Protein AF-A0AAV8GSH1-F1 (afdb_monomer_lite)

Radius of gyration: 23.42 Å; chains: 1; bounding box: 47×24×67 Å

Sequence (68 aa):
MILIGAMAEILGEYTEAVSKVLEQLMMTNALPFPRRMRVWMLRCLPFTTVLPPLPTPPHALRIVTRTR

Structure (mmCIF, N/CA/C/O backbone):
data_AF-A0AAV8GSH1-F1
#
_entry.id   AF-A0AAV8GSH1-F1
#
loop_
_atom_site.group_PDB
_atom_site.id
_atom_site.type_symbol
_atom_site.label_atom_id
_atom_site.label_alt_id
_atom_site.label_comp_id
_atom_site.label_asym_id
_atom_site.label_entity_id
_atom_site.label_seq_id
_atom_site.pdbx_PDB_ins_code
_atom_site.Cartn_x
_atom_site.Cartn_y
_atom_site.Cartn_z
_atom_site.occupancy
_atom_site.B_iso_or_equiv
_atom_site.auth_seq_id
_atom_site.auth_comp_id
_atom_site.auth_asym_id
_atom_site.auth_atom_id
_atom_site.pdbx_PDB_model_num
ATOM 1 N N . MET A 1 1 ? 18.988 -3.860 -17.791 1.00 64.50 1 MET A N 1
ATOM 2 C CA . MET A 1 1 ? 18.248 -2.962 -16.869 1.00 64.50 1 MET A CA 1
ATOM 3 C C . MET A 1 1 ? 17.042 -2.266 -17.516 1.00 64.50 1 MET A C 1
ATOM 5 O O . MET A 1 1 ? 16.303 -1.608 -16.805 1.00 64.50 1 MET A O 1
ATOM 9 N N . ILE A 1 2 ? 16.786 -2.448 -18.820 1.00 77.19 2 ILE A N 1
ATOM 10 C CA . ILE A 1 2 ? 15.669 -1.801 -19.542 1.00 77.19 2 ILE A CA 1
ATOM 11 C C . ILE A 1 2 ? 14.290 -2.329 -19.100 1.00 77.19 2 ILE A C 1
ATOM 13 O O . ILE A 1 2 ? 13.357 -1.551 -18.964 1.00 77.19 2 ILE A O 1
ATOM 17 N N . LEU A 1 3 ? 14.174 -3.626 -18.781 1.00 88.56 3 LEU A N 1
ATOM 18 C CA . LEU A 1 3 ? 12.918 -4.236 -18.317 1.00 88.56 3 LEU A CA 1
ATOM 19 C C . LEU A 1 3 ? 12.363 -3.573 -17.047 1.00 88.56 3 LEU A C 1
ATOM 21 O O . LEU A 1 3 ? 11.164 -3.354 -16.932 1.00 88.56 3 LEU A O 1
ATOM 25 N N . ILE A 1 4 ? 13.245 -3.247 -16.101 1.00 85.12 4 ILE A N 1
ATOM 26 C CA . ILE A 1 4 ? 12.862 -2.612 -14.834 1.00 85.12 4 ILE A CA 1
ATOM 27 C C . ILE A 1 4 ? 12.376 -1.181 -15.090 1.00 85.12 4 ILE A C 1
ATOM 29 O O . ILE A 1 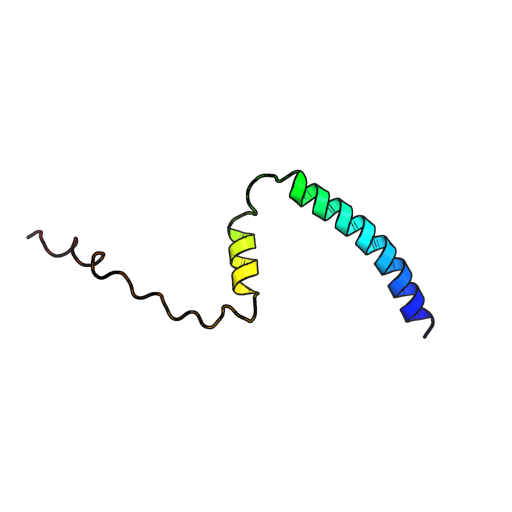4 ? 11.389 -0.768 -14.494 1.00 85.12 4 ILE A O 1
ATOM 33 N N . GLY A 1 5 ? 13.026 -0.455 -16.007 1.00 82.75 5 GLY A N 1
ATOM 34 C CA . GLY A 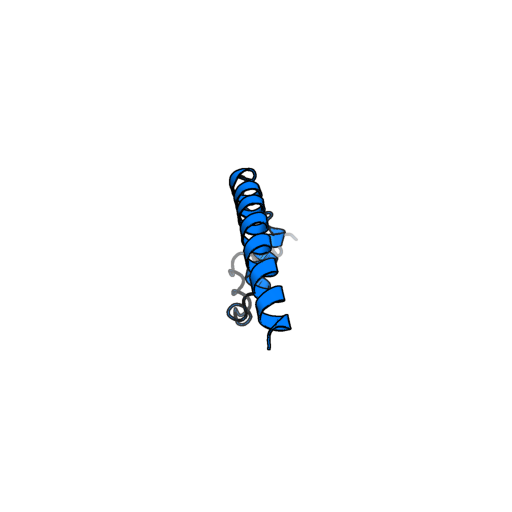1 5 ? 12.593 0.880 -16.427 1.00 82.75 5 GLY A CA 1
ATOM 35 C C . GLY A 1 5 ? 11.203 0.864 -17.061 1.00 82.75 5 GLY A C 1
ATOM 36 O O . GLY A 1 5 ? 10.340 1.620 -16.637 1.00 82.75 5 GLY A O 1
ATOM 37 N N . ALA A 1 6 ? 10.954 -0.071 -17.982 1.00 84.50 6 ALA A N 1
ATOM 38 C CA . ALA A 1 6 ? 9.647 -0.219 -18.621 1.00 84.50 6 ALA A CA 1
ATOM 39 C C . ALA A 1 6 ? 8.542 -0.597 -17.617 1.00 84.50 6 ALA A C 1
ATOM 41 O O . ALA A 1 6 ? 7.445 -0.051 -17.658 1.00 84.50 6 ALA A O 1
ATOM 42 N N . MET A 1 7 ? 8.833 -1.499 -16.671 1.00 87.50 7 MET A N 1
ATOM 43 C CA . MET A 1 7 ? 7.883 -1.845 -15.608 1.00 87.50 7 MET A CA 1
ATOM 44 C C . MET A 1 7 ? 7.599 -0.658 -14.686 1.00 87.50 7 MET A C 1
ATOM 46 O O . MET A 1 7 ? 6.460 -0.488 -14.268 1.00 87.50 7 MET A O 1
ATOM 50 N N . ALA A 1 8 ? 8.602 0.167 -14.377 1.00 87.38 8 ALA A N 1
ATOM 51 C CA . ALA A 1 8 ? 8.429 1.353 -13.543 1.00 87.38 8 ALA A CA 1
ATOM 52 C C . ALA A 1 8 ? 7.611 2.449 -14.242 1.00 87.38 8 ALA A C 1
ATOM 54 O O . ALA A 1 8 ? 6.791 3.091 -13.592 1.00 87.38 8 ALA A O 1
ATOM 55 N N . GLU A 1 9 ? 7.798 2.632 -15.549 1.00 82.94 9 GLU A N 1
ATOM 56 C CA . GLU A 1 9 ? 7.035 3.581 -16.366 1.00 82.94 9 GLU A CA 1
ATOM 57 C C . GLU A 1 9 ? 5.549 3.193 -16.416 1.00 82.94 9 GLU A C 1
ATOM 59 O O . GLU A 1 9 ? 4.688 3.975 -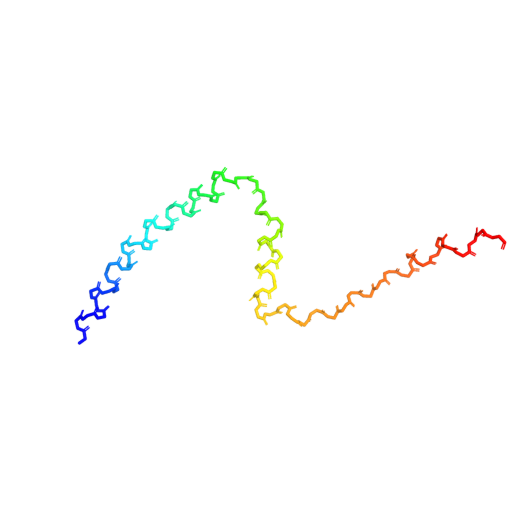16.017 1.00 82.94 9 GLU A O 1
ATOM 64 N N . ILE A 1 10 ? 5.256 1.928 -16.740 1.00 87.62 10 ILE A N 1
ATOM 65 C CA . ILE A 1 10 ? 3.885 1.388 -16.756 1.00 87.62 10 ILE A CA 1
ATOM 66 C C . ILE A 1 10 ? 3.257 1.422 -15.355 1.00 87.62 10 ILE A C 1
ATOM 68 O O . ILE A 1 10 ? 2.077 1.740 -15.191 1.00 87.62 10 ILE A O 1
ATOM 72 N N . LEU A 1 11 ? 4.036 1.098 -14.319 1.00 88.19 11 LEU A N 1
ATOM 73 C CA . LEU A 1 11 ? 3.560 1.127 -12.940 1.00 88.19 11 LEU A CA 1
ATOM 74 C C . LEU A 1 11 ? 3.275 2.557 -12.475 1.00 88.19 11 LEU A C 1
ATOM 76 O O . LEU A 1 11 ? 2.336 2.749 -11.708 1.00 88.19 11 LEU A O 1
ATOM 80 N N . GLY A 1 12 ? 4.036 3.550 -12.937 1.00 83.31 12 GLY A N 1
ATOM 81 C CA . GLY A 1 12 ? 3.800 4.963 -12.646 1.00 83.31 12 GLY A CA 1
ATOM 82 C C . GLY A 1 12 ? 2.444 5.428 -13.170 1.00 83.31 12 GLY A C 1
ATOM 83 O O . GLY A 1 12 ? 1.618 5.911 -12.394 1.00 83.31 12 GLY A O 1
ATOM 84 N N . GLU A 1 13 ? 2.177 5.183 -14.454 1.00 86.44 13 GLU A N 1
ATOM 85 C CA . GLU A 1 13 ? 0.899 5.520 -15.096 1.00 86.44 13 GLU A CA 1
ATOM 86 C C . GLU A 1 13 ? -0.282 4.783 -14.447 1.00 86.44 13 GLU A C 1
ATOM 88 O O . GLU A 1 13 ? -1.331 5.369 -14.163 1.00 86.44 13 GLU A O 1
ATOM 93 N N . TYR A 1 14 ? -0.097 3.498 -14.132 1.00 87.44 14 TYR A N 1
ATOM 94 C CA . TYR A 1 14 ? -1.106 2.704 -13.437 1.00 87.44 14 TYR A CA 1
ATOM 95 C C . TYR A 1 14 ? -1.374 3.223 -12.018 1.00 87.44 14 TYR A C 1
ATOM 97 O O . TYR A 1 14 ? -2.526 3.302 -11.589 1.00 87.44 14 TYR A O 1
ATOM 105 N N . THR A 1 15 ? -0.328 3.607 -11.285 1.00 88.69 15 THR A N 1
ATOM 106 C CA . THR A 1 15 ? -0.454 4.102 -9.909 1.00 88.69 15 THR A CA 1
ATOM 107 C C . THR A 1 15 ? -1.198 5.432 -9.865 1.00 88.69 15 THR A C 1
ATOM 109 O O . THR A 1 15 ? -1.999 5.625 -8.956 1.00 88.69 15 THR A O 1
ATOM 112 N N . GLU A 1 16 ? -1.010 6.314 -10.851 1.00 90.75 16 GLU A N 1
ATOM 113 C CA . GLU A 1 16 ? -1.758 7.575 -10.950 1.00 90.75 16 GLU A CA 1
ATOM 114 C C . GLU A 1 16 ? -3.252 7.341 -11.230 1.00 90.75 16 GLU A C 1
ATOM 116 O O . GLU A 1 16 ? -4.124 7.995 -10.651 1.00 90.75 16 GLU A O 1
ATOM 121 N N . ALA A 1 17 ? -3.580 6.374 -12.090 1.00 88.25 17 ALA A N 1
ATOM 122 C CA . ALA A 1 17 ? -4.971 5.990 -12.319 1.00 88.25 17 ALA A CA 1
ATOM 123 C C . ALA A 1 17 ? -5.599 5.400 -11.045 1.00 88.25 17 ALA A C 1
ATOM 125 O O . ALA A 1 17 ? -6.702 5.784 -10.647 1.00 88.25 17 ALA A O 1
ATOM 126 N N . VAL A 1 18 ? -4.876 4.508 -10.363 1.00 88.06 18 VAL A N 1
ATOM 127 C CA . VAL A 1 18 ? -5.317 3.902 -9.103 1.00 88.06 18 VAL A CA 1
ATOM 128 C C . VAL A 1 18 ? -5.449 4.942 -7.993 1.00 88.06 18 VAL A C 1
ATOM 130 O O . VAL A 1 18 ? -6.406 4.863 -7.226 1.00 88.06 18 VAL A O 1
ATOM 133 N N . SER A 1 19 ? -4.552 5.927 -7.902 1.00 85.19 19 SER A N 1
ATOM 134 C CA . SER A 1 19 ? -4.615 6.966 -6.870 1.00 85.19 19 SER A CA 1
ATOM 135 C C . SER A 1 19 ? -5.854 7.834 -7.042 1.00 85.19 19 SER A C 1
ATOM 137 O O . SER A 1 19 ? -6.562 8.055 -6.068 1.00 85.19 19 SER A O 1
ATOM 139 N N . LYS A 1 20 ? -6.189 8.231 -8.275 1.00 86.00 20 LYS A N 1
ATOM 140 C CA . LYS A 1 20 ? -7.411 8.995 -8.573 1.00 86.00 20 LYS A CA 1
ATOM 141 C C . LYS A 1 20 ? -8.670 8.208 -8.229 1.00 86.00 20 LYS A C 1
ATOM 143 O O . LYS A 1 20 ? -9.579 8.748 -7.606 1.00 86.00 20 LYS A O 1
ATOM 148 N N . VAL A 1 21 ? -8.713 6.922 -8.576 1.00 86.00 21 VAL A N 1
ATOM 149 C CA . VAL A 1 21 ? -9.837 6.041 -8.221 1.00 86.00 21 VAL A CA 1
ATOM 150 C C . VAL A 1 21 ? -9.931 5.860 -6.707 1.00 86.00 21 VAL A C 1
ATOM 152 O O . VAL A 1 21 ? -11.027 5.874 -6.150 1.00 86.00 21 VAL A O 1
ATOM 155 N N . LEU A 1 22 ? -8.798 5.718 -6.019 1.00 81.69 22 LEU A N 1
ATOM 156 C CA . LEU A 1 22 ? -8.750 5.583 -4.568 1.00 81.69 22 LEU A CA 1
ATOM 157 C C . LEU A 1 22 ? -9.193 6.873 -3.874 1.00 81.69 22 LEU A C 1
ATOM 159 O O . LEU A 1 22 ? -9.999 6.809 -2.953 1.00 81.69 22 LEU A O 1
ATOM 163 N N . GLU A 1 23 ? -8.725 8.032 -4.332 1.00 79.44 23 GLU A N 1
ATOM 164 C CA . GLU A 1 23 ? -9.151 9.352 -3.866 1.00 79.44 23 GLU A CA 1
ATOM 165 C C . GLU A 1 23 ? -10.640 9.560 -4.097 1.00 79.44 23 GLU A C 1
ATOM 167 O O . GLU A 1 23 ? -11.336 9.966 -3.175 1.00 79.44 23 GLU A O 1
ATOM 172 N N . GLN A 1 24 ? -11.158 9.205 -5.275 1.00 79.50 24 GLN A N 1
ATOM 173 C CA . GLN A 1 24 ? -12.592 9.216 -5.541 1.00 79.50 24 GLN A CA 1
ATOM 174 C C . GLN A 1 24 ? -13.334 8.269 -4.607 1.00 79.50 24 GLN A C 1
ATOM 176 O O . GLN A 1 24 ? -14.378 8.643 -4.092 1.00 79.50 24 GLN A O 1
ATOM 181 N N . LEU A 1 25 ? -12.814 7.077 -4.325 1.00 75.19 25 LEU A N 1
ATOM 182 C CA . LEU A 1 25 ? -13.426 6.150 -3.378 1.00 75.19 25 LEU A CA 1
ATOM 183 C C . LEU A 1 25 ? -13.383 6.698 -1.942 1.00 75.19 25 LEU A C 1
ATOM 185 O O . LEU A 1 25 ? -14.308 6.457 -1.177 1.00 75.19 25 LEU A O 1
ATOM 189 N N . MET A 1 26 ? -12.362 7.474 -1.582 1.00 69.75 26 MET A N 1
ATOM 190 C CA . MET A 1 26 ? -12.249 8.135 -0.277 1.00 69.75 26 MET A CA 1
ATOM 191 C C . MET A 1 26 ? -13.165 9.358 -0.164 1.00 69.75 26 MET A C 1
ATOM 193 O O . MET A 1 26 ? -13.821 9.535 0.857 1.00 69.75 26 MET A O 1
ATOM 197 N N . MET A 1 27 ? -13.241 10.183 -1.211 1.00 68.31 27 MET A N 1
ATOM 198 C CA . MET A 1 27 ? -14.093 11.374 -1.284 1.00 68.31 27 MET A CA 1
ATOM 199 C C . MET A 1 27 ? -15.573 11.013 -1.421 1.00 68.31 27 MET A C 1
ATOM 201 O O . MET A 1 27 ? -16.413 11.603 -0.749 1.00 68.31 27 MET A O 1
ATOM 205 N N . THR A 1 28 ? -15.901 10.033 -2.269 1.00 66.94 28 THR A N 1
ATOM 206 C CA . THR A 1 28 ? -17.276 9.534 -2.468 1.00 66.94 28 THR A CA 1
ATOM 207 C C . THR A 1 28 ? -17.788 8.872 -1.197 1.00 66.94 28 THR A C 1
ATOM 209 O O . THR A 1 28 ? -18.957 8.995 -0.844 1.00 66.94 28 THR A O 1
ATOM 212 N N . ASN A 1 29 ? -16.897 8.206 -0.464 1.00 58.62 29 ASN A N 1
ATOM 213 C CA . ASN A 1 29 ? -17.199 7.587 0.811 1.00 58.62 29 ASN A CA 1
ATOM 214 C C . ASN A 1 29 ? -16.853 8.560 1.947 1.00 58.62 29 ASN A C 1
ATOM 216 O O . ASN A 1 29 ? -16.108 8.227 2.864 1.00 58.62 29 ASN A O 1
ATOM 220 N N . ALA A 1 30 ? -17.460 9.752 1.926 1.00 55.03 30 ALA A N 1
ATOM 221 C CA . ALA A 1 30 ? -17.486 10.716 3.033 1.00 55.03 30 ALA A CA 1
ATOM 222 C C . ALA A 1 30 ? -18.155 10.165 4.319 1.00 55.03 30 ALA A C 1
ATOM 224 O O . ALA A 1 30 ? -18.505 10.916 5.230 1.00 55.03 30 ALA A O 1
ATOM 225 N N . LEU A 1 31 ? -18.343 8.846 4.413 1.00 58.53 31 LEU A N 1
ATOM 226 C CA . LEU A 1 31 ? -18.598 8.138 5.649 1.00 58.53 31 LEU A CA 1
ATOM 227 C C . LEU A 1 31 ? -17.277 7.590 6.198 1.00 58.53 31 LEU A C 1
ATOM 229 O O . LEU A 1 31 ? -16.467 7.030 5.461 1.00 58.53 31 LEU A O 1
ATOM 233 N N . PRO A 1 32 ? -17.064 7.706 7.517 1.00 59.50 32 PRO A N 1
ATOM 234 C CA . PRO A 1 32 ? -15.813 7.342 8.156 1.00 59.50 32 PRO A CA 1
ATOM 235 C C . PRO A 1 32 ? -15.449 5.914 7.760 1.00 59.50 32 PRO A C 1
ATOM 237 O O . PRO A 1 32 ? -16.264 5.016 7.971 1.00 59.50 32 PRO A O 1
ATOM 240 N N . PHE A 1 33 ? -14.242 5.736 7.204 1.00 58.38 33 PHE A N 1
ATOM 241 C CA . PHE A 1 33 ? -13.637 4.445 6.861 1.00 58.38 33 PHE A CA 1
ATOM 242 C C . PHE A 1 3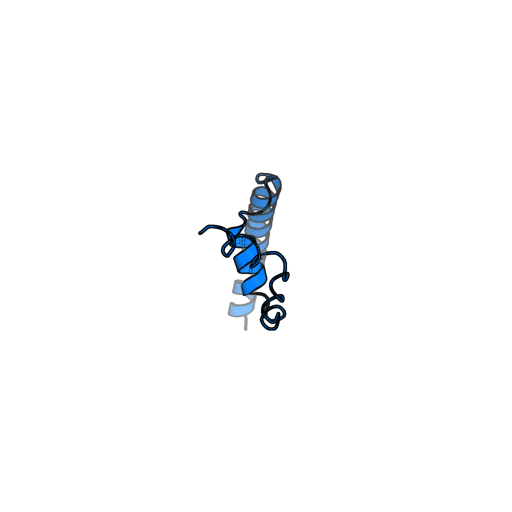3 ? -14.245 3.300 7.674 1.00 58.38 33 PHE A C 1
ATOM 244 O O . PHE A 1 33 ? -14.225 3.392 8.914 1.00 58.38 33 PHE A O 1
ATOM 251 N N . PRO A 1 34 ? -14.756 2.232 7.029 1.00 66.44 34 PRO A N 1
ATOM 252 C CA . PRO A 1 34 ? -15.448 1.159 7.724 1.00 66.44 34 PRO A CA 1
ATOM 253 C C . PRO A 1 34 ? -14.581 0.722 8.898 1.00 66.44 34 PRO A C 1
ATOM 255 O O . PRO A 1 34 ? -13.405 0.419 8.713 1.00 66.44 34 PRO A O 1
ATOM 258 N N . ARG A 1 35 ? -15.130 0.751 10.122 1.00 62.41 35 ARG A N 1
ATOM 259 C CA . ARG A 1 35 ? -14.374 0.551 11.380 1.00 62.41 35 ARG A CA 1
ATOM 260 C C . ARG A 1 35 ? -13.413 -0.639 11.317 1.00 62.41 35 ARG A C 1
ATOM 262 O O . ARG A 1 35 ? -12.346 -0.596 11.915 1.00 62.41 35 ARG A O 1
ATOM 269 N N . ARG A 1 36 ? -13.776 -1.664 10.540 1.00 61.84 36 ARG A N 1
ATOM 270 C CA . ARG A 1 36 ? -12.928 -2.807 10.197 1.00 61.84 36 ARG A CA 1
ATOM 271 C C . ARG A 1 36 ? -11.599 -2.369 9.575 1.00 61.84 36 ARG A C 1
ATOM 273 O O . ARG A 1 36 ? -10.568 -2.704 10.130 1.00 61.84 36 ARG A O 1
ATOM 280 N N . MET A 1 37 ? -11.594 -1.571 8.512 1.00 70.12 37 MET A N 1
ATOM 281 C CA . MET A 1 37 ? -10.374 -1.078 7.861 1.00 70.12 37 MET A CA 1
ATOM 282 C C . MET A 1 37 ? -9.515 -0.218 8.797 1.00 70.12 37 MET A C 1
ATOM 284 O O . MET A 1 37 ? -8.297 -0.332 8.765 1.00 70.12 37 MET A O 1
ATOM 288 N N . ARG A 1 38 ? -10.131 0.560 9.700 1.00 72.88 38 ARG A N 1
ATOM 289 C CA . ARG A 1 38 ? -9.400 1.306 10.740 1.00 72.88 38 ARG A CA 1
ATOM 290 C C . ARG A 1 38 ? -8.729 0.379 11.754 1.00 72.88 38 ARG A C 1
ATOM 292 O O . ARG A 1 38 ? -7.575 0.598 12.097 1.00 72.88 38 ARG A O 1
ATOM 299 N N . VAL A 1 39 ? -9.429 -0.660 12.213 1.00 69.25 39 VAL A N 1
ATOM 300 C CA . VAL A 1 39 ? -8.862 -1.691 13.101 1.00 69.25 39 VAL A CA 1
ATOM 301 C C . VAL A 1 39 ? -7.751 -2.461 12.394 1.00 69.25 39 VAL A C 1
ATOM 303 O O . VAL A 1 39 ? -6.727 -2.738 13.004 1.00 69.25 39 VAL A O 1
ATOM 306 N N . TRP A 1 40 ? -7.920 -2.764 11.109 1.00 70.62 40 TRP A N 1
ATOM 307 C CA . TRP A 1 40 ? -6.890 -3.399 10.296 1.00 70.62 40 TRP A CA 1
ATOM 308 C C . TRP A 1 40 ? -5.666 -2.491 10.122 1.00 70.62 40 TRP A C 1
ATOM 310 O O . TRP A 1 40 ? -4.569 -2.942 10.411 1.00 70.62 40 TRP A O 1
ATOM 320 N N . MET A 1 41 ? -5.826 -1.208 9.777 1.00 72.00 41 MET A N 1
ATOM 321 C CA . MET A 1 41 ? -4.719 -0.237 9.738 1.00 72.00 41 MET A CA 1
ATOM 322 C C . MET A 1 41 ? -4.006 -0.129 11.086 1.00 72.00 41 MET A C 1
ATOM 324 O O . MET A 1 41 ? -2.786 -0.227 11.142 1.00 72.00 41 MET A O 1
ATOM 328 N N . LEU A 1 42 ? -4.761 0.020 12.177 1.00 72.88 42 LEU A N 1
ATOM 329 C CA . LEU A 1 42 ? -4.203 0.080 13.527 1.00 72.88 42 LEU A CA 1
ATOM 330 C C . LEU A 1 42 ? -3.495 -1.219 13.918 1.00 72.88 42 LEU A C 1
ATOM 332 O O . LEU A 1 42 ? -2.512 -1.141 14.635 1.00 72.88 42 LEU A O 1
ATOM 336 N N . ARG A 1 43 ? -3.953 -2.391 13.465 1.00 67.12 43 ARG A N 1
ATOM 337 C CA . ARG A 1 43 ? -3.325 -3.696 13.743 1.00 67.12 43 ARG A CA 1
ATOM 338 C C . ARG A 1 43 ? -2.100 -3.968 12.869 1.00 67.12 43 ARG A C 1
ATOM 340 O O . ARG A 1 43 ? -1.190 -4.662 13.303 1.00 67.12 43 ARG A O 1
ATOM 347 N N . CYS A 1 44 ? -2.095 -3.459 11.643 1.00 69.94 44 CYS A N 1
ATOM 348 C CA . CYS A 1 44 ? -0.986 -3.587 10.704 1.00 69.94 44 CYS A CA 1
ATOM 349 C C . CYS A 1 44 ? 0.092 -2.518 10.919 1.00 69.94 44 CYS A C 1
ATOM 351 O O . CYS A 1 44 ? 1.173 -2.643 10.348 1.00 69.94 44 CYS A O 1
ATOM 353 N N . LEU A 1 45 ? -0.171 -1.487 11.733 1.00 71.94 45 LEU A N 1
ATOM 354 C CA . LEU A 1 45 ? 0.865 -0.562 12.173 1.00 71.94 45 LEU A CA 1
ATOM 355 C C . LEU A 1 45 ? 1.874 -1.331 13.047 1.00 71.94 45 LEU A 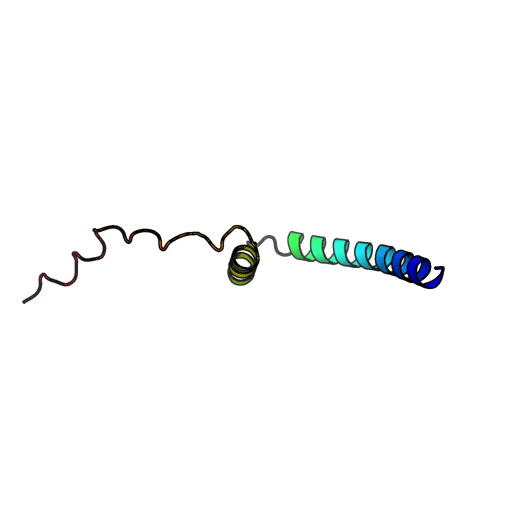C 1
ATOM 357 O O . LEU A 1 45 ? 1.507 -1.806 14.122 1.00 71.94 45 LEU A O 1
ATOM 361 N N . PRO A 1 46 ? 3.158 -1.410 12.659 1.00 66.06 46 PRO A N 1
ATOM 362 C CA . PRO A 1 46 ? 4.173 -2.121 13.440 1.00 66.06 46 PRO A CA 1
ATOM 363 C C . PRO A 1 46 ? 4.456 -1.461 14.805 1.00 66.06 46 PRO A C 1
ATOM 365 O O . PRO A 1 46 ? 5.166 -2.028 15.629 1.00 66.06 46 PRO A O 1
ATOM 368 N N . PHE A 1 47 ? 3.877 -0.284 15.070 1.00 58.03 47 PHE A N 1
ATOM 369 C CA . PHE A 1 47 ? 4.098 0.516 16.277 1.00 58.03 47 PHE A CA 1
ATOM 370 C C . PHE A 1 47 ? 3.006 0.385 17.352 1.00 58.03 47 PHE A C 1
ATOM 372 O O . PHE A 1 47 ? 3.168 0.916 18.445 1.00 58.03 47 PHE A O 1
ATOM 379 N N . THR A 1 48 ? 1.892 -0.303 17.087 1.00 54.91 48 THR A N 1
ATOM 380 C CA . THR A 1 48 ? 0.757 -0.424 18.033 1.00 54.91 48 THR A CA 1
ATOM 381 C C . THR A 1 48 ? 0.714 -1.762 18.768 1.00 54.91 48 THR A C 1
ATOM 383 O O . THR A 1 48 ? -0.087 -1.931 19.686 1.00 54.91 48 THR A O 1
ATOM 386 N N . THR A 1 49 ? 1.590 -2.713 18.423 1.00 57.09 49 THR A N 1
ATOM 387 C CA . THR A 1 49 ? 1.619 -4.051 19.040 1.00 57.09 49 THR A CA 1
ATOM 388 C C . THR A 1 49 ? 2.086 -4.062 20.506 1.00 57.09 49 THR A C 1
ATOM 390 O O . THR A 1 49 ? 2.153 -5.129 21.112 1.00 57.09 49 THR A O 1
ATOM 393 N N . VAL A 1 50 ? 2.386 -2.896 21.090 1.00 56.97 50 VAL A N 1
ATOM 394 C CA . VAL A 1 50 ? 2.785 -2.726 22.496 1.00 56.97 50 VAL A CA 1
ATOM 395 C C . VAL A 1 50 ? 1.834 -1.760 23.209 1.00 56.97 50 VAL A C 1
ATOM 397 O O . VAL A 1 50 ? 2.269 -0.837 23.889 1.00 56.97 50 VAL A O 1
ATOM 400 N N . LEU A 1 51 ? 0.517 -1.928 23.058 1.00 59.22 51 LEU A N 1
ATOM 401 C CA . LEU A 1 51 ? -0.393 -1.389 24.068 1.00 59.22 51 LEU A CA 1
ATOM 402 C C . LEU A 1 51 ? -0.771 -2.526 25.028 1.00 59.22 51 LEU A C 1
ATOM 404 O O . LEU A 1 51 ? -1.507 -3.429 24.621 1.00 59.22 51 LEU A O 1
ATOM 408 N N . PRO A 1 52 ? -0.252 -2.538 26.273 1.00 62.44 52 PRO A N 1
ATOM 409 C CA . PRO A 1 52 ? -0.724 -3.475 27.285 1.00 62.44 52 PRO A CA 1
ATOM 410 C C . PRO A 1 52 ? -2.244 -3.315 27.454 1.00 62.44 52 PRO A C 1
ATOM 412 O O . PRO A 1 52 ? -2.763 -2.218 27.219 1.00 62.44 52 PRO A O 1
ATOM 415 N N . PRO A 1 53 ? -2.977 -4.381 27.830 1.00 65.31 53 PRO A N 1
ATOM 416 C CA . PRO A 1 53 ? -4.411 -4.288 28.071 1.00 65.31 53 PRO A CA 1
ATOM 417 C C . PRO A 1 53 ? -4.677 -3.114 29.015 1.00 65.31 53 PRO A C 1
ATOM 419 O O . PRO A 1 53 ? -4.155 -3.075 30.129 1.00 65.31 53 PRO A O 1
ATOM 422 N N . LEU A 1 54 ? -5.436 -2.128 28.526 1.00 65.50 54 LEU A N 1
ATOM 423 C CA . LEU A 1 54 ? -5.841 -0.961 29.300 1.00 65.50 54 LEU A CA 1
ATOM 424 C C . LEU A 1 54 ? -6.451 -1.475 30.616 1.00 65.50 54 LEU A C 1
ATOM 426 O O . LEU A 1 54 ? -7.364 -2.304 30.542 1.00 65.50 54 LEU A O 1
ATOM 430 N N . PRO A 1 55 ? -5.958 -1.055 31.799 1.00 66.44 55 PRO A N 1
ATOM 431 C CA . PRO A 1 55 ? -6.508 -1.510 33.065 1.00 66.44 55 PRO A CA 1
ATOM 432 C C . PRO A 1 55 ? -8.009 -1.240 33.066 1.00 66.44 55 PRO A C 1
ATOM 434 O O . PRO A 1 55 ? -8.456 -0.103 32.910 1.00 66.44 55 PRO A O 1
ATOM 437 N N . THR A 1 56 ? -8.791 -2.312 33.185 1.00 63.84 56 THR A N 1
ATOM 438 C CA . THR A 1 56 ? -10.243 -2.231 33.306 1.00 63.84 56 THR A CA 1
ATOM 439 C C . THR A 1 56 ? -10.572 -1.277 34.452 1.00 63.84 56 THR A C 1
ATOM 441 O O . THR A 1 56 ? -10.072 -1.494 35.561 1.00 63.84 56 THR A O 1
ATOM 444 N N . PRO A 1 57 ? -11.384 -0.228 34.232 1.00 65.12 57 PRO A N 1
ATOM 445 C CA . PRO A 1 57 ? -11.733 0.691 35.299 1.00 65.12 57 PRO A CA 1
ATOM 446 C C . PRO A 1 57 ? -12.424 -0.091 36.432 1.00 65.12 57 PRO A C 1
ATOM 448 O O . PRO A 1 57 ? -13.345 -0.871 36.163 1.00 65.12 57 PRO A O 1
ATOM 451 N N . PRO A 1 58 ? -12.027 0.117 37.702 1.00 60.12 58 PRO A N 1
ATOM 452 C CA . PRO A 1 58 ? -12.486 -0.664 38.860 1.00 60.12 58 PRO A CA 1
ATOM 453 C C . PRO A 1 58 ? -13.994 -0.552 39.153 1.00 60.12 58 PRO A C 1
ATOM 455 O O . PRO A 1 58 ? -14.503 -1.161 40.090 1.00 60.12 58 PRO A O 1
ATOM 458 N N . HIS A 1 59 ? -14.743 0.211 38.358 1.00 57.91 59 HIS A N 1
ATOM 459 C CA . HIS A 1 59 ? -16.184 0.400 38.510 1.00 57.91 59 HIS A CA 1
ATOM 460 C C . HIS A 1 59 ? -17.020 -0.642 37.751 1.00 57.91 59 HIS A C 1
ATOM 462 O O . HIS A 1 59 ? -18.198 -0.803 38.060 1.00 57.91 59 HIS A O 1
ATOM 468 N N . ALA A 1 60 ? -16.427 -1.398 36.817 1.00 56.88 60 ALA A N 1
ATOM 469 C CA . ALA A 1 60 ? -17.148 -2.413 36.041 1.00 56.88 60 ALA A CA 1
ATOM 470 C C . ALA A 1 60 ? -17.474 -3.694 36.840 1.00 56.88 60 ALA A C 1
ATOM 472 O O . ALA A 1 60 ? -18.401 -4.419 36.493 1.00 56.88 60 ALA A O 1
ATOM 473 N N . LEU A 1 61 ? -16.757 -3.961 37.938 1.00 56.84 61 LEU A N 1
ATOM 474 C CA . LEU A 1 61 ? -16.950 -5.159 38.772 1.00 56.84 61 LEU A CA 1
ATOM 475 C C . LEU A 1 61 ? -18.007 -4.997 39.876 1.00 56.84 61 LEU A C 1
ATOM 477 O O . LEU A 1 61 ? -18.318 -5.958 40.574 1.00 56.84 61 LEU A O 1
ATOM 481 N N . ARG A 1 62 ? -18.574 -3.799 40.064 1.00 53.66 62 ARG A N 1
ATOM 482 C CA . ARG A 1 62 ? -19.383 -3.497 41.258 1.00 53.66 62 ARG A CA 1
ATOM 483 C C . ARG A 1 62 ? -20.885 -3.777 41.116 1.00 53.66 62 ARG A C 1
ATOM 485 O O . ARG A 1 62 ? -21.619 -3.583 42.078 1.00 53.66 62 ARG A O 1
ATOM 492 N N . ILE A 1 63 ? -21.360 -4.221 39.951 1.00 56.34 63 ILE A N 1
ATOM 493 C CA . ILE A 1 63 ? -22.809 -4.363 39.700 1.00 56.34 63 ILE A CA 1
ATOM 494 C C . ILE A 1 63 ? -23.310 -5.802 39.930 1.00 56.34 63 ILE A C 1
ATOM 496 O O . ILE A 1 63 ? -24.500 -6.005 40.141 1.00 56.34 63 ILE A O 1
ATOM 500 N N . VAL A 1 64 ? -22.429 -6.809 39.977 1.00 58.44 64 VAL A N 1
ATOM 501 C CA . VAL A 1 64 ? -22.868 -8.221 39.973 1.00 58.44 64 VAL A CA 1
ATOM 502 C C . VAL A 1 64 ? -23.005 -8.847 41.370 1.00 58.44 64 VAL A C 1
ATOM 504 O O . VAL A 1 64 ? -23.689 -9.853 41.512 1.00 58.44 64 VAL A O 1
ATOM 507 N N . THR A 1 65 ? -22.450 -8.263 42.438 1.00 55.41 65 THR A N 1
ATOM 508 C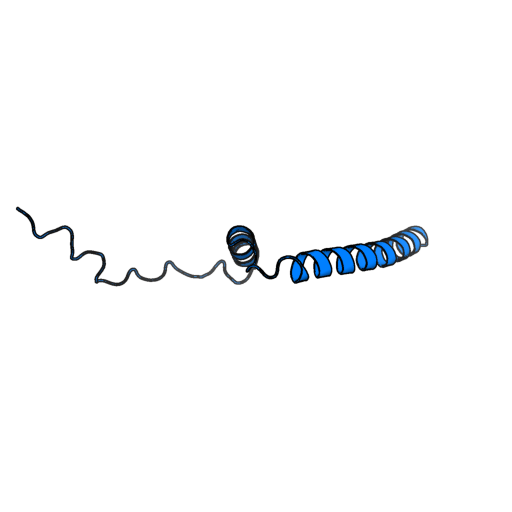 CA . THR A 1 65 ? -22.405 -8.938 43.757 1.00 55.41 65 THR A CA 1
ATOM 509 C C . THR A 1 65 ? -23.402 -8.435 44.803 1.00 55.41 65 THR A C 1
ATOM 511 O O . THR A 1 65 ? -23.261 -8.762 45.978 1.00 55.41 65 THR A O 1
ATOM 514 N N . ARG A 1 66 ? -24.448 -7.684 44.425 1.00 54.78 66 ARG A N 1
ATOM 515 C CA . ARG A 1 66 ? -25.495 -7.268 45.380 1.00 54.78 66 ARG A CA 1
ATOM 516 C C . ARG A 1 66 ? -26.908 -7.612 44.929 1.00 54.78 66 ARG A C 1
ATOM 518 O O . ARG A 1 66 ? -27.756 -6.737 44.857 1.00 54.78 66 ARG A O 1
ATOM 525 N N . THR A 1 67 ? -27.167 -8.889 44.674 1.00 50.31 67 THR A N 1
ATOM 526 C CA . THR A 1 67 ? -28.496 -9.486 44.887 1.00 50.31 67 THR A CA 1
ATOM 527 C C . THR A 1 67 ? -28.329 -10.975 45.180 1.00 50.31 67 THR A C 1
ATOM 529 O O . THR A 1 67 ? -28.191 -11.771 44.258 1.00 50.31 67 THR A O 1
ATOM 532 N N . ARG A 1 68 ? -28.280 -11.341 46.464 1.00 41.72 68 ARG A N 1
ATOM 533 C CA . ARG A 1 68 ? -29.199 -12.279 47.135 1.00 41.72 68 ARG A CA 1
ATOM 534 C C . ARG A 1 68 ? -28.578 -12.813 48.420 1.00 41.72 68 ARG A C 1
ATOM 536 O O . ARG A 1 68 ? -27.396 -13.208 48.378 1.00 41.72 68 ARG A O 1
#

pLDDT: mean 70.12, std 12.4, range [41.72, 90.75]

Organism: NCBI:txid906938

Foldseek 3Di:
DVVVVVVVVVVVVVVVVVVVVVVCVVVVCPDPDDVVVVVVVCVPPPPNPPDDPDPDPPVVPPPPPPDD

Secondary structure (DSSP, 8-state):
-HHHHHHHHHHHHHHHHHHHHHHHHHHHT-S---HHHHHHHHHH-TTSTT-PPPPPPTTTTSSSS---